Protein AF-A0A3D4QEC6-F1 (afdb_monomer)

Foldseek 3Di:
DDDDPPDDPDPDPVDDDPDPPPDDVVNDDPPPPDLVVPVQAAFDDDDPVQWTWHAGPVGIDIDGPVVVVVVVVVVVQVVQVVVPHDDDDDDPPD

Structure (mmCIF, N/CA/C/O backbone):
data_AF-A0A3D4QEC6-F1
#
_entry.id   AF-A0A3D4QEC6-F1
#
loop_
_atom_site.group_PDB
_atom_site.id
_atom_site.type_symbol
_atom_site.label_atom_id
_atom_site.label_alt_id
_atom_site.label_comp_id
_atom_site.label_asym_id
_atom_site.label_entity_id
_atom_site.label_seq_id
_atom_site.pdbx_PDB_ins_code
_atom_site.Cartn_x
_atom_site.Cartn_y
_atom_site.Cartn_z
_atom_site.occupancy
_atom_site.B_iso_or_equiv
_atom_site.auth_seq_id
_atom_site.auth_comp_id
_atom_site.auth_asym_id
_atom_site.auth_atom_id
_atom_site.pdbx_PDB_model_num
ATOM 1 N N . SER A 1 1 ? 42.768 -6.685 -28.393 1.00 48.25 1 SER A N 1
ATOM 2 C CA . SER A 1 1 ? 42.163 -6.662 -27.049 1.00 48.25 1 SER A CA 1
ATOM 3 C C . SER A 1 1 ? 41.322 -5.400 -26.958 1.00 48.25 1 SER A C 1
ATOM 5 O O . SER A 1 1 ? 41.904 -4.336 -26.856 1.00 48.25 1 SER A O 1
ATOM 7 N N . GLY A 1 2 ? 40.010 -5.359 -27.162 1.00 54.75 2 GLY A N 1
ATOM 8 C CA . GLY A 1 2 ? 38.980 -6.388 -27.283 1.00 54.75 2 GLY A CA 1
ATOM 9 C C . GLY A 1 2 ? 37.751 -5.836 -26.565 1.00 54.75 2 GLY A C 1
ATOM 10 O O . GLY A 1 2 ? 37.690 -6.001 -25.359 1.00 54.75 2 GLY A O 1
ATOM 11 N N . LEU A 1 3 ? 36.862 -5.101 -27.252 1.00 55.53 3 LEU A N 1
ATOM 12 C CA . LEU A 1 3 ? 35.584 -4.627 -26.685 1.00 55.53 3 LEU A CA 1
ATOM 13 C C . LEU A 1 3 ? 34.627 -4.083 -27.776 1.00 55.53 3 LEU A C 1
ATOM 15 O O . LEU A 1 3 ? 34.093 -2.985 -27.658 1.00 55.53 3 LEU A O 1
ATOM 19 N N . SER A 1 4 ? 34.446 -4.814 -28.882 1.00 57.28 4 SER A N 1
ATOM 20 C CA . SER A 1 4 ? 33.669 -4.326 -30.044 1.00 57.28 4 SER A CA 1
ATOM 21 C C . SER A 1 4 ? 32.486 -5.211 -30.450 1.00 57.28 4 SER A C 1
ATOM 23 O O . SER A 1 4 ? 31.836 -4.903 -31.439 1.00 57.28 4 SER A O 1
ATOM 25 N N . ASP A 1 5 ? 32.172 -6.272 -29.700 1.00 57.34 5 ASP A N 1
ATOM 26 C CA . ASP A 1 5 ? 31.327 -7.367 -30.212 1.00 57.34 5 ASP A CA 1
ATOM 27 C C . ASP A 1 5 ? 29.919 -7.491 -29.601 1.00 57.34 5 ASP A C 1
ATOM 29 O O . ASP A 1 5 ? 29.263 -8.514 -29.786 1.00 57.34 5 ASP A O 1
ATOM 33 N N . HIS A 1 6 ? 29.403 -6.501 -28.861 1.00 56.12 6 HIS A N 1
ATOM 34 C CA . HIS A 1 6 ? 28.152 -6.691 -28.092 1.00 56.12 6 HIS A CA 1
ATOM 35 C C . HIS A 1 6 ? 27.001 -5.723 -28.384 1.00 56.12 6 HIS A C 1
ATOM 37 O O . HIS A 1 6 ? 26.041 -5.689 -27.618 1.00 56.12 6 HIS A O 1
ATOM 43 N N . TYR A 1 7 ? 27.021 -4.990 -29.499 1.00 53.88 7 TYR A N 1
ATOM 44 C CA . TYR A 1 7 ? 25.845 -4.217 -29.912 1.00 53.88 7 TYR A CA 1
ATOM 45 C C . TYR A 1 7 ? 25.421 -4.552 -31.341 1.00 53.88 7 TYR A C 1
ATOM 47 O O . T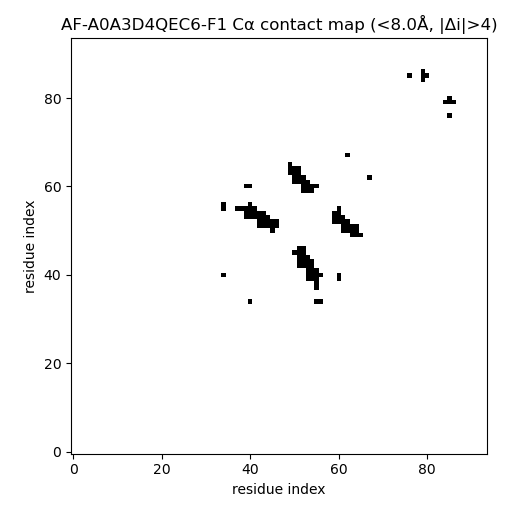YR A 1 7 ? 25.778 -3.870 -32.297 1.00 53.88 7 TYR A O 1
ATOM 55 N N . ALA A 1 8 ? 24.640 -5.624 -31.472 1.00 60.88 8 ALA A N 1
ATOM 56 C CA . ALA A 1 8 ? 23.774 -5.816 -32.624 1.00 60.88 8 ALA A CA 1
ATOM 57 C C . ALA A 1 8 ? 22.399 -5.220 -32.265 1.00 60.88 8 ALA A C 1
ATOM 59 O O . ALA A 1 8 ? 21.770 -5.720 -31.327 1.00 60.88 8 ALA A O 1
ATOM 60 N N . PRO A 1 9 ? 21.922 -4.156 -32.937 1.00 57.88 9 PRO A N 1
ATOM 61 C CA . PRO A 1 9 ? 20.552 -3.698 -32.746 1.00 57.88 9 PRO A CA 1
ATOM 62 C C . PRO A 1 9 ? 19.601 -4.830 -33.153 1.00 57.88 9 PRO A C 1
ATOM 64 O O . PRO A 1 9 ? 19.726 -5.392 -34.242 1.00 57.88 9 PRO A O 1
ATOM 67 N N . LEU A 1 10 ? 18.683 -5.200 -32.257 1.00 62.31 10 LEU A N 1
ATOM 68 C CA . LEU A 1 10 ? 17.657 -6.195 -32.556 1.00 62.31 10 LEU A CA 1
ATOM 69 C C . LEU A 1 10 ? 16.797 -5.672 -33.719 1.00 62.31 10 LEU A C 1
ATOM 71 O O . LEU A 1 10 ? 16.318 -4.536 -33.642 1.00 62.31 10 LEU A O 1
ATOM 75 N N . PRO A 1 11 ? 16.601 -6.452 -34.796 1.00 63.56 11 PRO A N 1
ATOM 76 C CA . PRO A 1 11 ? 15.668 -6.066 -35.841 1.00 63.56 11 PRO A CA 1
ATOM 77 C C . PRO A 1 11 ? 14.246 -6.019 -35.262 1.00 63.56 11 PRO A C 1
ATOM 79 O O . PRO A 1 11 ? 13.913 -6.817 -34.387 1.00 63.56 11 PRO A O 1
ATOM 82 N N . ASP A 1 12 ? 13.415 -5.117 -35.797 1.00 60.97 12 ASP A N 1
ATOM 83 C CA . ASP A 1 12 ? 11.961 -5.027 -35.553 1.00 60.97 12 ASP A CA 1
ATOM 84 C C . ASP A 1 12 ? 11.480 -4.156 -34.362 1.00 60.97 12 ASP A C 1
ATOM 86 O O . ASP A 1 12 ? 10.365 -4.332 -33.877 1.00 60.97 12 ASP A O 1
ATOM 90 N N . LEU A 1 13 ? 12.255 -3.153 -33.916 1.00 58.91 13 LEU A N 1
ATOM 91 C CA . LEU A 1 13 ? 11.789 -2.171 -32.907 1.00 58.91 13 LEU A CA 1
ATOM 92 C C . LEU A 1 13 ? 10.695 -1.204 -33.409 1.00 58.91 13 LEU A C 1
ATOM 94 O O . LEU A 1 13 ? 10.010 -0.594 -32.593 1.00 58.91 13 LEU A O 1
ATOM 98 N N . ASP A 1 14 ? 10.501 -1.092 -34.727 1.00 62.28 14 ASP A N 1
ATOM 99 C CA . ASP A 1 14 ? 9.427 -0.284 -35.332 1.00 62.28 14 ASP A CA 1
ATOM 100 C C . ASP A 1 14 ? 8.077 -1.020 -35.368 1.00 62.28 14 ASP A C 1
ATOM 102 O O . ASP A 1 14 ? 7.050 -0.461 -35.770 1.00 62.28 14 ASP A O 1
ATOM 106 N N . ARG A 1 15 ? 8.044 -2.287 -34.943 1.00 55.66 15 ARG A N 1
ATOM 107 C CA . ARG A 1 15 ? 6.809 -3.051 -34.854 1.00 55.66 15 ARG A CA 1
ATOM 108 C C . ARG A 1 15 ? 6.027 -2.617 -33.623 1.00 55.66 15 ARG A C 1
ATOM 110 O O . ARG A 1 15 ? 6.400 -2.921 -32.492 1.00 55.66 15 ARG A O 1
ATOM 117 N N . ALA A 1 16 ? 4.899 -1.947 -33.854 1.00 52.06 16 ALA A N 1
ATOM 118 C CA . ALA A 1 16 ? 3.938 -1.647 -32.800 1.00 52.06 16 ALA A CA 1
ATOM 119 C C . ALA A 1 16 ? 3.616 -2.935 -32.010 1.00 52.06 16 ALA A C 1
ATOM 121 O O . ALA A 1 16 ? 3.325 -3.967 -32.635 1.00 52.06 16 ALA A O 1
ATOM 122 N N . PRO A 1 17 ? 3.677 -2.912 -30.663 1.00 52.75 17 PRO A N 1
ATOM 123 C CA . PRO A 1 17 ? 3.460 -4.099 -29.851 1.00 52.75 17 PRO A CA 1
ATOM 124 C C . PRO A 1 17 ? 2.064 -4.648 -30.137 1.00 52.75 17 PRO A C 1
ATOM 126 O O . PRO A 1 17 ? 1.049 -4.056 -29.782 1.00 52.75 17 PRO A O 1
ATOM 129 N N . SER A 1 18 ? 2.014 -5.788 -30.821 1.00 59.28 18 SER A N 1
ATOM 130 C CA . SER A 1 18 ? 0.771 -6.508 -31.059 1.00 59.28 18 SER A CA 1
ATOM 131 C C . SER A 1 18 ? 0.504 -7.330 -29.802 1.00 59.28 18 SER A C 1
ATOM 133 O O . SER A 1 18 ? 0.987 -8.455 -29.680 1.00 59.28 18 SER A O 1
ATOM 135 N N . ALA A 1 19 ? -0.183 -6.742 -28.821 1.00 55.31 19 ALA A N 1
ATOM 136 C CA . ALA A 1 19 ? -0.676 -7.506 -27.682 1.00 55.31 19 ALA A CA 1
ATOM 137 C C . ALA A 1 19 ? -1.539 -8.663 -28.219 1.00 55.31 19 ALA A C 1
ATOM 139 O O . ALA A 1 19 ? -2.362 -8.428 -29.112 1.00 55.31 19 ALA A O 1
ATOM 140 N N . PRO A 1 20 ?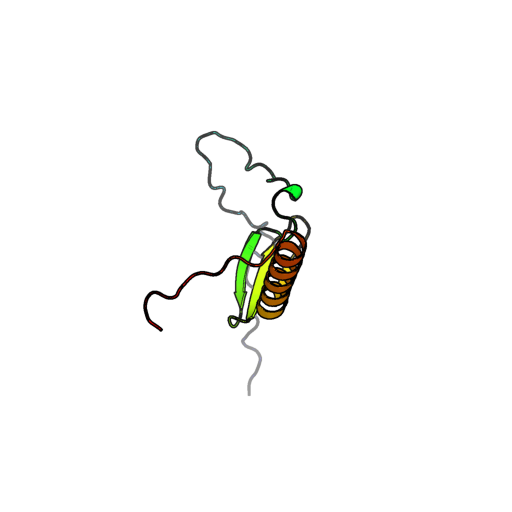 -1.365 -9.906 -27.737 1.00 49.94 20 PRO A N 1
ATOM 141 C CA . PRO A 1 20 ? -2.282 -10.976 -28.087 1.00 49.94 20 PRO A CA 1
ATOM 142 C C . PRO A 1 20 ? -3.672 -10.549 -27.618 1.00 49.94 20 PRO A C 1
ATOM 144 O O . PRO A 1 20 ? -3.919 -10.432 -26.420 1.00 49.94 20 PRO A O 1
ATOM 147 N N . MET A 1 21 ? -4.566 -10.268 -28.568 1.00 52.72 21 MET A N 1
ATOM 148 C CA . MET A 1 21 ? -5.976 -10.087 -28.262 1.00 52.72 21 MET A CA 1
ATOM 149 C C . MET A 1 21 ? -6.493 -11.438 -27.776 1.00 52.72 21 MET A C 1
ATOM 151 O O . MET A 1 21 ? -6.785 -12.326 -28.576 1.00 52.72 21 MET A O 1
ATOM 155 N N . THR A 1 22 ? -6.569 -11.624 -26.462 1.00 52.19 22 THR A N 1
ATOM 156 C CA . THR A 1 22 ? -7.497 -12.590 -25.882 1.00 52.19 22 THR A CA 1
ATOM 157 C C . THR A 1 22 ? -8.887 -12.135 -26.296 1.00 52.19 22 THR A C 1
ATOM 159 O O . THR A 1 22 ? -9.428 -11.189 -25.735 1.00 52.19 22 THR A O 1
ATOM 162 N N . MET A 1 23 ? -9.419 -12.748 -27.354 1.00 44.91 23 MET A N 1
ATOM 163 C CA . MET A 1 23 ? -10.829 -12.631 -27.696 1.00 44.91 23 MET A CA 1
ATOM 164 C C . MET A 1 23 ? -11.623 -13.242 -26.546 1.00 44.91 23 MET A C 1
ATOM 166 O O . MET A 1 23 ? -11.654 -14.464 -26.396 1.00 44.91 23 MET A O 1
ATOM 170 N N . ASP A 1 24 ? -12.265 -12.397 -25.747 1.00 53.28 24 ASP A N 1
ATOM 171 C CA . ASP A 1 24 ? -13.427 -12.834 -24.992 1.00 53.28 24 ASP A CA 1
ATOM 172 C C . ASP A 1 24 ? -14.492 -13.301 -26.005 1.00 53.28 24 ASP A C 1
ATOM 174 O O . ASP A 1 24 ? -14.718 -12.627 -27.017 1.00 53.28 24 ASP A O 1
ATOM 178 N N . PRO A 1 25 ? -15.147 -14.455 -25.784 1.00 53.75 25 PRO A N 1
ATOM 179 C CA . PRO A 1 25 ? -16.063 -15.061 -26.754 1.00 53.75 25 PRO A CA 1
ATOM 180 C C . PRO A 1 25 ? -17.317 -14.221 -27.053 1.00 53.75 25 PRO A C 1
ATOM 182 O O . PRO A 1 25 ? -18.093 -14.599 -27.925 1.00 53.75 25 PRO A O 1
ATOM 185 N N . ASP A 1 26 ? -17.506 -13.093 -26.363 1.00 56.66 26 ASP A N 1
ATOM 186 C CA . ASP A 1 26 ? -18.667 -12.208 -26.495 1.00 56.66 26 ASP A CA 1
ATOM 187 C C . ASP A 1 26 ? -18.376 -10.911 -27.281 1.00 56.66 26 ASP A C 1
ATOM 189 O O . ASP A 1 26 ? -19.210 -10.013 -27.347 1.00 56.66 26 ASP A O 1
ATOM 193 N N . GLY A 1 27 ? -17.192 -10.775 -27.896 1.00 47.34 27 GLY A N 1
ATOM 194 C CA . GLY A 1 27 ? -16.905 -9.678 -28.837 1.00 47.34 27 GLY A CA 1
ATOM 195 C C . GLY A 1 27 ? -16.900 -8.267 -28.229 1.00 47.34 27 GLY A C 1
ATOM 196 O O . GLY A 1 27 ? -16.877 -7.280 -28.967 1.00 47.34 27 GLY A O 1
ATOM 197 N N . GLY A 1 28 ? -16.901 -8.152 -26.902 1.00 46.34 28 GLY A N 1
ATOM 198 C CA . GLY A 1 28 ? -16.716 -6.886 -26.209 1.00 46.34 28 GLY A CA 1
ATOM 199 C C . GLY A 1 28 ? -15.273 -6.411 -26.341 1.00 46.34 28 GLY A C 1
ATOM 200 O O . GLY A 1 28 ? -14.338 -7.152 -26.044 1.00 46.34 28 GLY A O 1
ATOM 201 N N . VAL A 1 29 ? -15.080 -5.158 -26.757 1.00 47.28 29 VAL A N 1
ATOM 202 C CA . VAL A 1 29 ? -13.830 -4.447 -26.466 1.00 47.28 29 VAL A CA 1
ATOM 203 C C . VAL A 1 29 ? -13.601 -4.564 -24.962 1.00 47.28 29 VAL A C 1
ATOM 205 O O . VAL A 1 29 ? -14.528 -4.288 -24.200 1.00 47.28 29 VAL A O 1
ATOM 208 N N . ALA A 1 30 ? -12.427 -5.043 -24.536 1.00 50.09 30 ALA A N 1
ATOM 209 C CA . A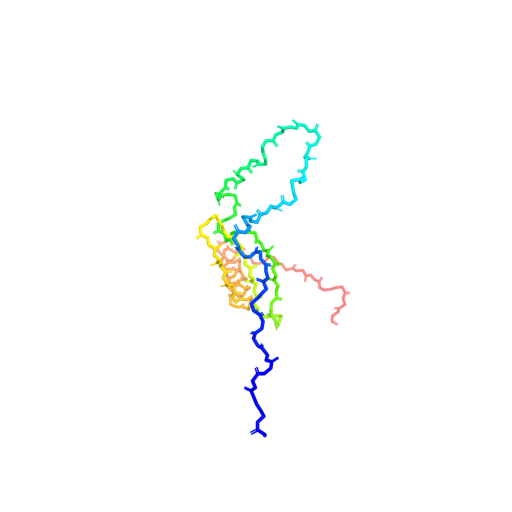LA A 1 30 ? -12.079 -5.114 -23.122 1.00 50.09 30 ALA A CA 1
ATOM 210 C C . ALA A 1 30 ? -12.299 -3.718 -22.543 1.00 50.09 30 ALA A C 1
ATOM 212 O O . ALA A 1 30 ? -11.566 -2.785 -22.874 1.00 50.09 30 ALA A O 1
ATOM 213 N N . ALA A 1 31 ? -13.394 -3.565 -21.798 1.00 45.44 31 ALA A N 1
ATOM 214 C C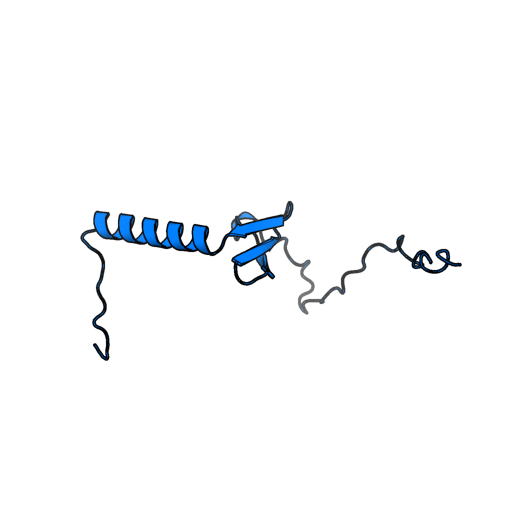A . ALA A 1 31 ? -13.809 -2.282 -21.284 1.00 45.44 31 ALA A CA 1
ATOM 215 C C . ALA A 1 31 ? -12.625 -1.706 -20.515 1.00 45.44 31 ALA A C 1
ATOM 217 O O . ALA A 1 31 ? -12.000 -2.415 -19.723 1.00 45.44 31 ALA A O 1
ATOM 218 N N . GLU A 1 32 ? -12.310 -0.440 -20.768 1.00 52.19 32 GLU A N 1
ATOM 219 C CA . GLU A 1 32 ? -11.472 0.353 -19.883 1.00 52.19 32 GLU A CA 1
ATOM 220 C C . GLU A 1 32 ? -12.147 0.313 -18.506 1.00 52.19 32 GLU A C 1
ATOM 222 O O . GLU A 1 32 ? -13.069 1.078 -18.225 1.00 52.19 32 GLU A O 1
ATOM 227 N N . GLN A 1 33 ? -11.780 -0.677 -17.685 1.00 52.94 33 GLN A N 1
ATOM 228 C CA . GLN A 1 33 ? -12.285 -0.834 -16.330 1.00 52.94 33 GLN A CA 1
ATOM 229 C C . GLN A 1 33 ? -11.921 0.454 -15.611 1.00 52.94 33 GLN A C 1
ATOM 231 O O . GLN A 1 33 ? -10.744 0.775 -15.435 1.00 52.94 33 GLN A O 1
ATOM 236 N N . SER A 1 34 ? -12.950 1.248 -15.324 1.00 52.31 34 SER A N 1
ATOM 237 C CA . SER A 1 34 ? -12.812 2.633 -14.906 1.00 52.31 34 SER A CA 1
ATOM 238 C C . SER A 1 34 ? -11.817 2.734 -13.755 1.00 52.31 34 SER A C 1
ATOM 240 O O . SER A 1 34 ? -11.991 2.080 -12.730 1.00 52.31 34 SER A O 1
ATOM 242 N N . THR A 1 35 ? -10.798 3.582 -13.893 1.00 53.38 35 THR A N 1
ATOM 243 C CA . THR A 1 35 ? -9.759 3.849 -12.878 1.00 53.38 35 THR A CA 1
ATOM 244 C C . THR A 1 35 ? -10.326 4.141 -11.483 1.00 53.38 35 THR A C 1
ATOM 246 O O . THR A 1 35 ? -9.650 3.925 -10.480 1.00 53.38 35 THR A O 1
ATOM 249 N N . ALA A 1 36 ? -11.587 4.581 -11.410 1.00 59.28 36 ALA A N 1
ATOM 250 C CA . ALA A 1 36 ? -12.344 4.757 -10.176 1.00 59.28 36 ALA A CA 1
ATOM 251 C C . ALA A 1 36 ? -12.425 3.490 -9.301 1.00 59.28 36 ALA A C 1
ATOM 253 O O . ALA A 1 36 ? -12.527 3.607 -8.083 1.00 59.28 36 ALA A O 1
ATOM 254 N N . GLU A 1 37 ? -12.362 2.295 -9.892 1.00 72.75 37 GLU A N 1
ATOM 255 C CA . GLU A 1 37 ? -12.502 1.028 -9.167 1.00 72.75 37 GLU A CA 1
ATOM 256 C C . GLU A 1 37 ? -11.206 0.617 -8.446 1.00 72.75 37 GLU A C 1
ATOM 258 O O . GLU A 1 37 ? -11.248 -0.041 -7.406 1.00 72.75 37 GLU A O 1
ATOM 263 N N . TYR A 1 38 ? -10.049 1.094 -8.923 1.00 86.44 38 TYR A N 1
ATOM 264 C CA . TYR A 1 38 ? -8.737 0.797 -8.346 1.00 86.44 38 TYR A CA 1
ATOM 265 C C . TYR A 1 38 ? -7.849 2.053 -8.332 1.00 86.44 38 TYR A C 1
ATOM 267 O O . TYR A 1 38 ? -7.023 2.235 -9.227 1.00 86.44 38 TYR A O 1
ATOM 275 N N . PRO A 1 39 ? -7.950 2.921 -7.306 1.00 88.88 39 PRO A N 1
ATOM 276 C CA . PRO A 1 39 ? -7.213 4.189 -7.264 1.00 88.88 39 PRO A CA 1
ATOM 277 C C . PRO A 1 39 ? -5.685 4.027 -7.196 1.00 88.88 39 PRO A C 1
ATOM 279 O O . PRO A 1 39 ? -4.954 4.936 -7.575 1.00 88.88 39 PRO A O 1
ATOM 282 N N . LEU A 1 40 ? -5.188 2.874 -6.732 1.00 93.25 40 LEU A N 1
ATOM 283 C CA . LEU A 1 40 ? -3.760 2.520 -6.775 1.00 93.25 40 LEU A CA 1
ATOM 284 C C . LEU A 1 40 ? -3.405 1.632 -7.976 1.00 93.25 40 LEU A C 1
ATOM 286 O O . LEU A 1 40 ? -2.269 1.178 -8.091 1.00 93.25 40 LEU A O 1
ATOM 290 N N . GLY A 1 41 ? -4.361 1.393 -8.870 1.00 94.12 41 GLY A N 1
ATOM 291 C CA . GLY A 1 41 ? -4.203 0.528 -10.025 1.00 94.12 41 GLY A CA 1
ATOM 292 C C . GLY A 1 41 ? -4.226 -0.959 -9.682 1.00 94.12 41 GLY A C 1
ATOM 293 O O . GLY A 1 41 ? -4.576 -1.377 -8.576 1.00 94.12 41 GLY A O 1
ATOM 294 N N . VAL A 1 42 ? -3.839 -1.768 -10.664 1.00 94.56 42 VAL A N 1
ATOM 295 C CA . VAL A 1 42 ? -3.789 -3.229 -10.559 1.00 94.56 42 VAL A CA 1
ATOM 296 C C . VAL A 1 42 ? -2.360 -3.662 -10.257 1.00 94.56 42 VAL A C 1
ATOM 298 O O . VAL A 1 42 ? -1.429 -3.301 -10.980 1.00 94.56 42 VAL A O 1
ATOM 301 N N . ALA A 1 43 ? -2.176 -4.458 -9.202 1.00 95.75 43 ALA A N 1
ATOM 302 C CA . ALA A 1 43 ? -0.870 -5.006 -8.850 1.00 95.75 43 ALA A CA 1
ATOM 303 C C . ALA A 1 43 ? -0.329 -5.900 -9.980 1.00 95.75 43 ALA A C 1
ATOM 305 O O . ALA A 1 43 ? -1.032 -6.767 -10.501 1.00 95.75 43 ALA A O 1
ATOM 306 N N . ARG A 1 44 ? 0.934 -5.689 -10.354 1.00 96.88 44 ARG A N 1
ATOM 307 C CA . ARG A 1 44 ? 1.625 -6.442 -11.413 1.00 96.88 44 ARG A CA 1
ATOM 308 C C . ARG A 1 44 ? 2.782 -7.278 -10.882 1.00 96.88 44 ARG A C 1
ATOM 310 O O . ARG A 1 44 ? 3.044 -8.344 -11.427 1.00 96.88 44 ARG A O 1
ATOM 317 N N . ALA A 1 45 ? 3.468 -6.808 -9.840 1.00 97.12 45 ALA A N 1
ATOM 318 C CA . ALA A 1 45 ? 4.616 -7.503 -9.267 1.00 97.12 45 ALA A CA 1
ATOM 319 C C . ALA A 1 45 ? 4.879 -7.107 -7.806 1.00 97.12 45 ALA A C 1
ATOM 321 O O . ALA A 1 45 ? 4.411 -6.070 -7.329 1.00 97.12 45 ALA A O 1
ATOM 322 N N . GLN A 1 46 ? 5.697 -7.918 -7.133 1.00 97.62 46 GLN A N 1
ATOM 323 C CA . GLN A 1 46 ? 6.318 -7.601 -5.849 1.00 97.62 46 GLN A CA 1
ATOM 324 C C . GLN A 1 46 ? 7.837 -7.710 -5.981 1.00 97.62 46 GLN A C 1
ATOM 326 O O . GLN A 1 46 ? 8.350 -8.641 -6.603 1.00 97.62 46 GLN A O 1
ATOM 331 N N . VAL A 1 47 ? 8.556 -6.761 -5.387 1.00 97.94 47 VAL A N 1
ATOM 332 C CA . VAL A 1 47 ? 10.016 -6.670 -5.471 1.00 97.94 47 VAL A CA 1
ATOM 333 C C . VAL A 1 47 ? 10.622 -6.726 -4.075 1.00 97.94 47 VAL A C 1
ATOM 335 O O . VAL A 1 47 ? 10.205 -5.996 -3.174 1.00 97.94 47 VAL A O 1
ATOM 338 N N . HIS A 1 48 ? 11.60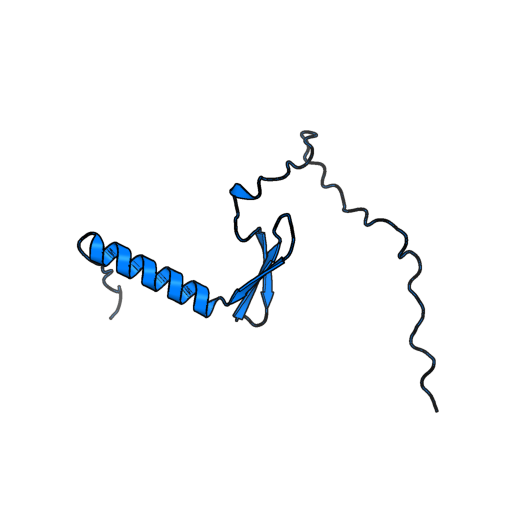3 -7.619 -3.905 1.00 97.38 48 HIS A N 1
ATOM 339 C CA . HIS A 1 48 ? 12.348 -7.838 -2.657 1.00 97.38 48 HIS A CA 1
ATOM 340 C C . HIS A 1 48 ? 11.479 -8.060 -1.409 1.00 97.38 48 HIS A C 1
ATOM 342 O O . HIS A 1 48 ? 11.929 -7.823 -0.298 1.00 97.38 48 HIS A O 1
ATOM 348 N N . ALA A 1 49 ? 10.236 -8.513 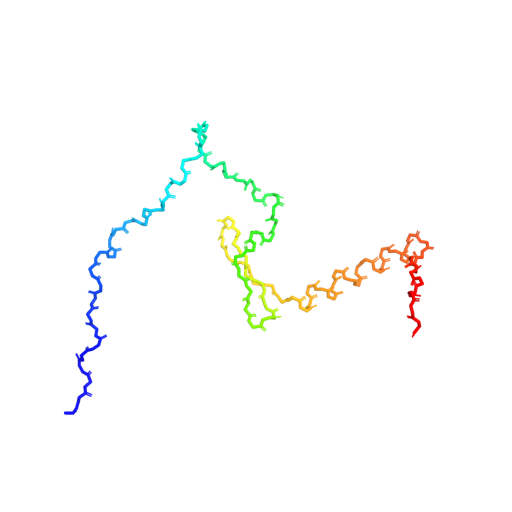-1.586 1.00 94.75 49 ALA A N 1
ATOM 349 C CA . ALA A 1 49 ? 9.241 -8.613 -0.521 1.00 94.75 49 ALA A CA 1
ATOM 350 C C . ALA A 1 49 ? 8.949 -7.292 0.236 1.00 94.75 49 ALA A C 1
ATOM 352 O O . ALA A 1 49 ? 8.306 -7.323 1.279 1.00 94.75 49 ALA A O 1
ATOM 353 N N . THR A 1 50 ? 9.359 -6.139 -0.303 1.00 96.62 50 THR A N 1
ATOM 354 C CA . THR A 1 50 ? 9.214 -4.823 0.351 1.00 96.62 50 THR A CA 1
ATOM 355 C C . THR A 1 50 ? 8.287 -3.898 -0.427 1.00 96.62 50 THR A C 1
ATOM 357 O O . THR A 1 50 ? 7.560 -3.107 0.172 1.00 96.62 50 THR A O 1
ATOM 360 N N . TYR A 1 51 ? 8.280 -4.011 -1.759 1.00 98.12 51 TYR A N 1
ATOM 361 C CA . TYR A 1 51 ? 7.538 -3.102 -2.630 1.00 98.12 51 TYR A CA 1
ATOM 362 C C . TYR A 1 51 ? 6.508 -3.829 -3.482 1.00 98.12 51 TYR A C 1
ATOM 364 O O . TYR A 1 51 ? 6.810 -4.867 -4.073 1.00 98.12 51 TYR A O 1
ATOM 372 N N . VAL A 1 52 ? 5.319 -3.240 -3.603 1.00 97.69 52 VAL A N 1
ATOM 373 C CA . VAL A 1 52 ? 4.300 -3.637 -4.584 1.00 97.69 52 VAL A CA 1
ATOM 374 C C . VAL A 1 52 ? 4.338 -2.655 -5.748 1.00 97.69 52 VAL A C 1
ATOM 376 O O . VAL A 1 52 ? 4.321 -1.442 -5.540 1.00 97.69 52 VAL A O 1
ATOM 379 N N . ILE A 1 53 ? 4.379 -3.187 -6.968 1.00 97.75 53 ILE A N 1
ATOM 380 C CA . ILE A 1 53 ? 4.313 -2.413 -8.208 1.00 97.75 53 ILE A CA 1
ATOM 381 C C . ILE A 1 53 ? 2.918 -2.586 -8.803 1.00 97.75 53 ILE A C 1
ATOM 383 O O . ILE A 1 53 ? 2.485 -3.717 -9.050 1.00 97.75 53 ILE A O 1
ATOM 387 N N . ALA A 1 54 ? 2.235 -1.476 -9.063 1.00 97.25 54 ALA A N 1
ATOM 388 C CA . ALA A 1 54 ? 0.899 -1.451 -9.644 1.00 97.25 54 ALA A CA 1
ATOM 389 C C . ALA A 1 54 ? 0.832 -0.531 -10.868 1.00 97.25 54 ALA A C 1
ATOM 391 O O . ALA A 1 54 ? 1.497 0.503 -10.925 1.00 97.25 54 ALA A O 1
ATOM 392 N N . GLN A 1 55 ? 0.030 -0.928 -11.854 1.00 95.62 55 GLN A N 1
ATOM 393 C CA . GLN A 1 55 ? -0.242 -0.145 -13.058 1.00 95.62 55 GLN A CA 1
ATOM 394 C C . GLN A 1 55 ? -1.583 0.574 -12.907 1.00 95.62 55 GLN A C 1
ATOM 396 O O . GLN A 1 55 ? -2.601 -0.072 -12.649 1.00 95.62 55 GLN A O 1
ATOM 401 N N . THR A 1 56 ? -1.583 1.888 -13.095 1.00 93.88 56 THR A N 1
ATOM 402 C CA . THR A 1 56 ? -2.787 2.725 -13.188 1.00 93.88 56 THR A CA 1
ATOM 403 C C . THR A 1 56 ? -3.087 3.039 -14.658 1.00 93.88 56 THR A C 1
ATOM 405 O O . THR A 1 56 ? -2.332 2.632 -15.541 1.00 93.88 56 THR A O 1
ATOM 408 N N . ALA A 1 57 ? -4.180 3.755 -14.941 1.00 90.19 57 ALA A N 1
ATOM 409 C CA . ALA A 1 57 ? -4.468 4.202 -16.308 1.00 90.19 57 ALA A CA 1
ATOM 410 C C . ALA A 1 57 ? -3.370 5.122 -16.866 1.00 90.19 57 ALA A C 1
ATOM 412 O O . ALA A 1 57 ? -2.999 5.003 -18.030 1.00 90.19 57 ALA A O 1
ATOM 413 N N . ASP A 1 58 ? -2.803 5.972 -16.008 1.00 90.94 58 ASP A N 1
ATOM 414 C CA . ASP A 1 58 ? -1.881 7.029 -16.427 1.00 90.94 58 ASP A CA 1
ATOM 415 C C . ASP A 1 58 ? -0.410 6.727 -16.095 1.00 90.94 58 ASP A C 1
ATOM 417 O O . ASP A 1 58 ? 0.470 7.543 -16.376 1.00 90.94 58 ASP A O 1
ATOM 421 N N . GLY A 1 59 ? -0.101 5.580 -15.475 1.00 92.69 59 GLY A N 1
ATOM 422 C CA . GLY A 1 59 ? 1.282 5.260 -15.131 1.00 92.69 59 GLY A CA 1
ATOM 423 C C . GLY A 1 59 ? 1.493 4.108 -14.152 1.00 92.69 59 GLY A C 1
ATOM 424 O O . GLY A 1 59 ? 0.800 3.090 -14.168 1.00 92.69 59 GLY A O 1
ATOM 425 N N . LEU A 1 60 ? 2.532 4.261 -13.327 1.00 95.88 60 LEU A N 1
ATOM 426 C CA . LEU A 1 60 ? 3.003 3.261 -12.373 1.00 95.88 60 LEU A CA 1
ATOM 427 C C . LEU A 1 60 ? 2.973 3.822 -10.951 1.00 95.88 60 LEU A C 1
ATOM 429 O O . LEU A 1 60 ? 3.432 4.937 -10.704 1.00 95.88 60 LEU A O 1
ATOM 433 N N . VAL A 1 61 ? 2.501 3.014 -10.008 1.00 96.88 61 VAL A N 1
ATOM 434 C CA . VAL A 1 61 ? 2.545 3.291 -8.572 1.00 96.88 61 VAL A CA 1
ATOM 435 C C . VAL A 1 61 ? 3.438 2.250 -7.901 1.00 96.88 61 VAL A C 1
ATOM 437 O O . VAL A 1 61 ? 3.321 1.052 -8.164 1.00 96.88 61 VAL A O 1
ATOM 440 N N . ILE A 1 62 ? 4.332 2.709 -7.022 1.00 97.31 62 ILE A N 1
ATOM 441 C CA . ILE A 1 62 ? 5.186 1.854 -6.192 1.00 97.31 62 ILE A CA 1
ATOM 442 C C . ILE A 1 62 ? 4.825 2.110 -4.734 1.00 97.31 62 ILE A C 1
ATOM 444 O O . ILE A 1 62 ? 4.854 3.250 -4.272 1.00 97.31 62 ILE A O 1
ATOM 448 N N . VAL A 1 63 ? 4.481 1.047 -4.014 1.00 97.38 63 VAL A N 1
ATOM 449 C CA . VAL A 1 63 ? 4.034 1.117 -2.620 1.00 97.38 63 VAL A CA 1
ATOM 450 C C . VAL A 1 63 ? 5.033 0.398 -1.725 1.00 97.38 63 VAL A C 1
ATOM 452 O O . VAL A 1 63 ? 5.347 -0.763 -1.978 1.00 97.38 63 VAL A O 1
ATOM 455 N N . ASP A 1 64 ? 5.486 1.060 -0.659 1.00 98.00 64 ASP A N 1
ATOM 456 C CA . ASP A 1 64 ? 6.144 0.393 0.470 1.00 98.00 64 ASP A CA 1
ATOM 457 C C . ASP A 1 64 ? 5.097 -0.397 1.265 1.00 98.00 64 ASP A C 1
ATOM 459 O O . ASP A 1 64 ? 4.163 0.172 1.842 1.00 98.00 64 ASP A O 1
ATOM 463 N N . GLN A 1 65 ? 5.242 -1.721 1.278 1.00 97.00 65 GLN A N 1
ATOM 464 C CA . GLN A 1 65 ? 4.291 -2.614 1.924 1.00 97.00 65 GLN A CA 1
ATOM 465 C C . GLN A 1 65 ? 4.260 -2.436 3.445 1.00 97.00 65 GLN A C 1
ATOM 467 O O . GLN A 1 65 ? 3.175 -2.509 4.023 1.00 97.00 65 GLN A O 1
ATOM 472 N N . HIS A 1 66 ? 5.404 -2.197 4.092 1.00 97.56 66 HIS A N 1
ATOM 473 C CA . HIS A 1 66 ? 5.462 -2.033 5.547 1.00 97.56 66 HIS A CA 1
ATOM 474 C C . HIS A 1 66 ? 4.735 -0.758 5.958 1.00 97.56 66 HIS A C 1
ATOM 476 O O . HIS A 1 66 ? 3.794 -0.812 6.751 1.00 97.56 66 HIS A O 1
ATOM 482 N N . ALA A 1 67 ? 5.083 0.369 5.335 1.00 97.50 67 ALA A N 1
ATOM 483 C CA . ALA A 1 67 ? 4.455 1.649 5.649 1.00 97.50 67 ALA A CA 1
ATOM 484 C C . ALA A 1 67 ? 2.943 1.640 5.351 1.00 97.50 67 ALA A C 1
ATOM 486 O O . ALA A 1 67 ? 2.140 2.147 6.140 1.00 97.50 67 ALA A O 1
ATOM 487 N N . ALA A 1 68 ? 2.529 1.031 4.233 1.00 96.88 68 ALA A N 1
ATOM 488 C CA . ALA A 1 68 ? 1.113 0.892 3.894 1.00 96.88 68 ALA A CA 1
ATOM 489 C C . ALA A 1 68 ? 0.364 -0.006 4.892 1.00 96.88 68 ALA A C 1
ATOM 491 O O . ALA A 1 68 ? -0.756 0.320 5.298 1.00 96.88 68 ALA A O 1
ATOM 492 N N . HIS A 1 69 ? 0.982 -1.114 5.311 1.00 96.31 69 HIS A N 1
ATOM 493 C CA . HIS A 1 69 ? 0.405 -2.033 6.285 1.00 96.31 69 HIS A CA 1
ATOM 494 C C . HIS A 1 69 ? 0.212 -1.362 7.645 1.00 96.31 69 HIS A C 1
ATOM 496 O O . HIS A 1 69 ? -0.887 -1.393 8.201 1.00 96.31 69 HIS A O 1
ATOM 502 N N . GLU A 1 70 ? 1.254 -0.718 8.164 1.00 97.19 70 GLU A N 1
ATOM 503 C CA . GLU A 1 70 ? 1.208 -0.023 9.450 1.00 97.19 70 GLU A CA 1
ATOM 504 C C . GLU A 1 70 ? 0.145 1.075 9.451 1.00 97.19 70 GLU A C 1
ATOM 506 O O . GLU A 1 70 ? -0.649 1.158 10.390 1.00 97.19 70 GLU A O 1
ATOM 511 N N . ARG A 1 71 ? 0.057 1.862 8.369 1.00 96.81 71 ARG A N 1
ATOM 512 C CA . ARG A 1 71 ? -0.962 2.909 8.237 1.00 96.81 71 ARG A CA 1
ATOM 513 C C . ARG A 1 71 ? -2.375 2.334 8.241 1.00 96.81 71 ARG A C 1
ATOM 515 O O . ARG A 1 71 ? -3.233 2.844 8.959 1.00 96.81 71 ARG A O 1
ATOM 522 N N . LEU A 1 72 ? -2.625 1.265 7.482 1.00 95.69 72 LEU A N 1
ATOM 523 C CA . LEU A 1 72 ? -3.943 0.626 7.450 1.00 95.69 72 LEU A CA 1
ATOM 524 C C . LEU A 1 72 ? -4.321 0.050 8.822 1.00 95.69 72 LEU A C 1
ATOM 526 O O . LEU A 1 72 ? -5.465 0.188 9.258 1.00 95.69 72 LEU A O 1
ATOM 530 N N . THR A 1 73 ? -3.370 -0.582 9.509 1.00 95.50 73 THR A N 1
ATOM 531 C CA . THR A 1 73 ? -3.571 -1.140 10.851 1.00 95.50 73 THR A CA 1
ATOM 532 C C . THR A 1 73 ? -3.845 -0.041 11.878 1.00 95.50 73 THR A C 1
ATOM 534 O O . THR A 1 73 ? -4.803 -0.152 12.644 1.00 95.50 73 THR A O 1
ATOM 537 N N . GLN A 1 74 ? -3.072 1.048 11.864 1.00 95.81 74 GLN A N 1
ATOM 538 C CA . GLN A 1 74 ? -3.260 2.178 12.774 1.00 95.81 74 GLN A CA 1
ATOM 539 C C . GLN A 1 74 ? -4.633 2.834 12.585 1.00 95.81 74 GLN A C 1
ATOM 541 O O . GLN A 1 74 ? -5.334 3.060 13.571 1.00 95.81 74 GLN A O 1
ATOM 546 N N . GLU A 1 75 ? -5.046 3.094 11.342 1.00 96.06 75 GLU A N 1
ATOM 547 C CA . GLU A 1 75 ? -6.357 3.696 11.069 1.00 96.06 75 GLU A CA 1
ATOM 548 C C . GLU A 1 75 ? -7.500 2.775 11.514 1.00 96.06 75 GLU A C 1
ATOM 550 O O . GLU A 1 75 ? -8.417 3.232 12.194 1.00 96.06 75 GLU A O 1
ATOM 555 N N . LYS A 1 76 ? -7.416 1.461 11.257 1.00 92.94 76 LYS A N 1
ATOM 556 C CA . LYS A 1 76 ? -8.412 0.491 11.754 1.00 92.94 76 LYS A CA 1
ATOM 557 C C . LYS A 1 76 ? -8.536 0.518 13.276 1.00 92.94 76 LYS A C 1
ATOM 559 O O . LYS A 1 76 ? -9.651 0.530 13.797 1.00 92.9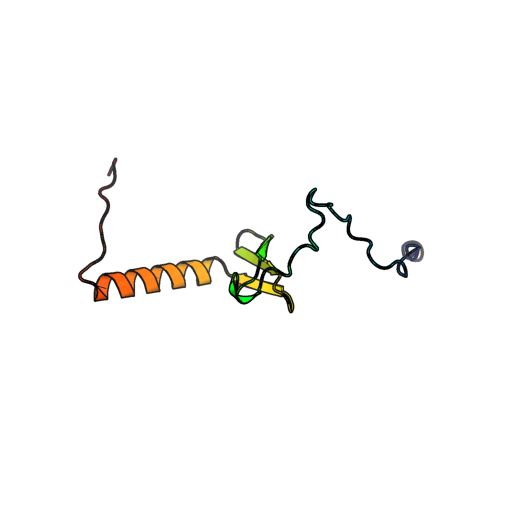4 76 LYS A O 1
ATOM 564 N N . ILE A 1 77 ? -7.408 0.537 13.988 1.00 92.44 77 ILE A N 1
ATOM 565 C CA . ILE A 1 77 ? -7.394 0.613 15.454 1.00 92.44 77 ILE A CA 1
ATOM 566 C C . ILE A 1 77 ? -8.020 1.929 15.912 1.00 92.44 77 ILE A C 1
ATOM 568 O O . ILE A 1 77 ? -8.894 1.917 16.776 1.00 92.44 77 ILE A O 1
ATOM 572 N N . LYS A 1 78 ? -7.635 3.054 15.305 1.00 94.00 78 LYS A N 1
ATOM 573 C CA . LYS A 1 78 ? -8.172 4.379 15.632 1.00 94.00 78 LYS A CA 1
ATOM 574 C C . LYS A 1 78 ? -9.688 4.441 15.438 1.00 94.00 78 LYS A C 1
ATOM 576 O O . LYS A 1 78 ? 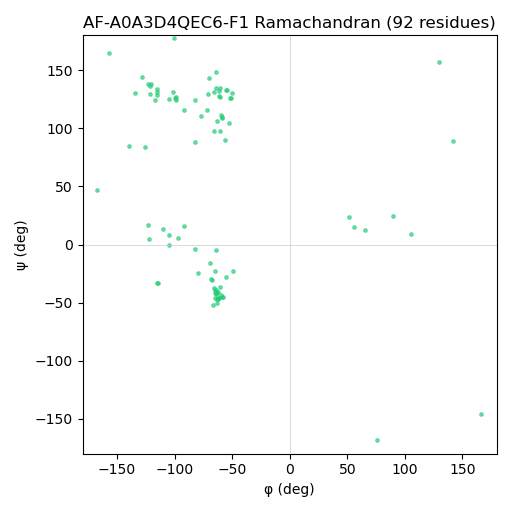-10.392 4.915 16.329 1.00 94.00 78 LYS A O 1
ATOM 581 N N . THR A 1 79 ? -10.199 3.917 14.323 1.00 94.50 79 THR A N 1
ATOM 582 C CA . THR A 1 79 ? -11.642 3.825 14.062 1.00 94.50 79 THR A CA 1
ATOM 583 C C . THR A 1 79 ? -12.342 2.938 15.090 1.00 94.50 79 THR A C 1
ATOM 585 O O . THR A 1 79 ? -13.346 3.359 15.655 1.00 94.50 79 THR A O 1
ATOM 588 N N . ALA A 1 80 ? -11.798 1.755 15.393 1.00 92.06 80 ALA A N 1
ATOM 589 C CA . ALA A 1 80 ? -12.387 0.832 16.365 1.00 92.06 80 ALA A CA 1
ATOM 590 C C . ALA A 1 80 ? -12.415 1.408 17.792 1.00 92.06 80 ALA A C 1
ATOM 592 O O . ALA A 1 80 ? -13.390 1.243 18.526 1.00 92.06 80 ALA A O 1
ATOM 593 N N . MET A 1 81 ? -11.362 2.126 18.191 1.00 90.75 81 MET A N 1
ATOM 594 C CA . MET A 1 81 ? -11.328 2.821 19.479 1.00 90.75 81 MET A CA 1
ATOM 595 C C . MET A 1 81 ? -12.380 3.931 19.551 1.00 90.75 81 MET A C 1
ATOM 597 O O . MET A 1 81 ? -13.036 4.069 20.581 1.00 90.75 81 MET A O 1
ATOM 601 N N . ALA A 1 82 ? -12.589 4.674 18.461 1.00 92.06 82 ALA A N 1
ATOM 602 C CA . ALA A 1 82 ? -13.644 5.683 18.386 1.00 92.06 82 ALA A CA 1
ATOM 603 C C . ALA A 1 82 ? -15.059 5.070 18.399 1.00 92.06 82 ALA A C 1
ATOM 605 O O . ALA A 1 82 ? -15.984 5.691 18.916 1.00 92.06 82 ALA A O 1
ATOM 606 N N . SER A 1 83 ? -15.235 3.852 17.874 1.00 90.19 83 SER A N 1
ATOM 607 C CA . SER A 1 83 ? -16.531 3.166 17.779 1.00 90.19 83 SER A CA 1
ATOM 608 C C . SER A 1 83 ? -16.875 2.261 18.973 1.00 90.19 83 SER A C 1
ATOM 610 O O . SER A 1 83 ? -17.766 1.423 18.854 1.00 90.19 83 SER A O 1
ATOM 612 N N . GLY A 1 84 ? -16.193 2.399 20.117 1.00 82.69 84 GLY A N 1
ATOM 613 C CA . GLY A 1 84 ? -16.547 1.685 21.356 1.00 82.69 84 GLY A CA 1
ATOM 614 C C . GLY A 1 84 ? -15.636 0.519 21.753 1.00 82.69 84 GLY A C 1
ATOM 615 O O . GLY 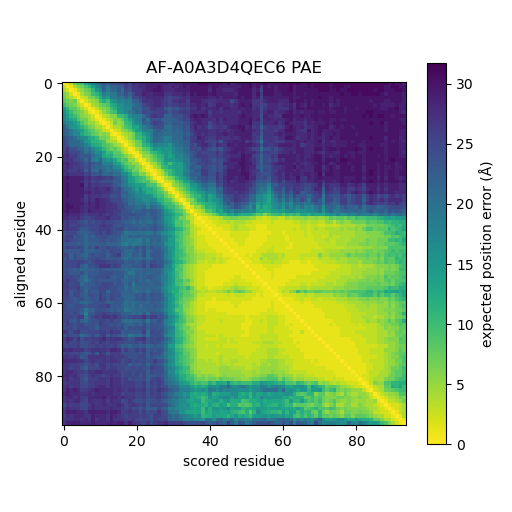A 1 84 ? -15.949 -0.186 22.710 1.00 82.69 84 GLY A O 1
ATOM 616 N N . GLY A 1 85 ? -14.496 0.332 21.081 1.00 79.62 85 GLY A N 1
ATOM 617 C CA . GLY A 1 85 ? -13.436 -0.586 21.508 1.00 79.62 85 GLY A CA 1
ATOM 618 C C . GLY A 1 85 ? -12.965 -1.552 20.420 1.00 79.62 85 GLY A C 1
ATOM 619 O O . GLY A 1 85 ? -13.671 -1.859 19.464 1.00 79.62 85 GLY A O 1
ATOM 620 N N . VAL A 1 86 ? -11.738 -2.054 20.575 1.00 82.88 86 VAL A N 1
ATOM 621 C CA . VAL A 1 86 ? -11.127 -3.026 19.654 1.00 82.88 86 VAL A CA 1
ATOM 622 C C . VAL A 1 86 ? -11.601 -4.439 20.004 1.00 82.88 86 VAL A C 1
ATOM 624 O O . VAL A 1 86 ? -11.420 -4.883 21.140 1.00 82.88 86 VAL A O 1
ATOM 627 N N . ASN A 1 87 ? -12.183 -5.150 19.033 1.00 80.94 87 ASN A N 1
ATOM 628 C CA . ASN A 1 87 ? -12.593 -6.548 19.193 1.00 80.94 87 ASN A CA 1
ATOM 629 C C . ASN A 1 87 ? -11.360 -7.441 19.433 1.00 80.94 87 ASN A C 1
ATOM 631 O O . ASN A 1 87 ? -10.343 -7.289 18.755 1.00 80.94 87 ASN A O 1
ATOM 635 N N . ARG A 1 88 ? -11.431 -8.351 20.411 1.00 85.88 88 ARG A N 1
ATOM 636 C CA . ARG A 1 88 ? -10.315 -9.221 20.808 1.00 85.88 88 ARG A CA 1
ATOM 637 C C . ARG A 1 88 ? -10.664 -10.670 20.512 1.00 85.88 88 ARG A C 1
ATOM 639 O O . ARG A 1 88 ? -11.715 -11.151 20.925 1.00 85.88 88 ARG A O 1
ATOM 646 N N . GLN A 1 89 ? -9.747 -11.367 19.855 1.00 86.06 89 GLN A N 1
ATOM 647 C CA . GLN A 1 89 ? -9.845 -12.800 19.621 1.00 86.06 89 GLN A CA 1
ATOM 648 C C . GLN A 1 89 ? -8.990 -13.540 20.654 1.00 86.06 89 GLN A C 1
ATOM 650 O O . GLN A 1 89 ? -7.794 -13.275 20.768 1.00 86.06 89 GLN A O 1
ATOM 655 N N . MET A 1 90 ? -9.598 -14.463 21.404 1.00 90.00 90 MET A N 1
ATOM 656 C CA . MET A 1 90 ? -8.847 -15.405 22.239 1.00 90.00 90 MET A CA 1
ATOM 657 C C . MET A 1 90 ? -8.031 -16.333 21.336 1.00 90.00 90 MET A C 1
ATOM 659 O O . MET A 1 90 ? -8.572 -16.888 20.376 1.00 90.00 90 MET A O 1
ATOM 663 N N . LEU A 1 91 ? -6.741 -16.502 21.633 1.00 86.75 91 LEU A N 1
ATOM 664 C CA . LEU A 1 91 ? -5.914 -17.480 20.932 1.00 86.75 91 LEU A CA 1
ATOM 665 C C . LEU A 1 91 ? -6.343 -18.898 21.328 1.00 86.75 91 LEU A C 1
ATOM 667 O O . LEU A 1 91 ? -6.699 -19.152 22.477 1.00 86.75 91 LEU A O 1
ATOM 671 N N . LEU A 1 92 ? -6.296 -19.821 20.364 1.00 89.75 92 LEU A N 1
ATOM 672 C CA . LEU A 1 92 ? -6.642 -21.228 20.588 1.00 89.75 92 LEU A CA 1
ATOM 673 C C . LEU A 1 92 ? -5.619 -21.937 21.491 1.00 89.75 92 LEU A C 1
ATOM 675 O O . LEU A 1 92 ? -5.969 -22.868 22.210 1.00 89.75 92 LEU A O 1
ATOM 679 N N . ILE A 1 93 ? -4.365 -21.486 21.451 1.00 86.38 93 ILE A N 1
ATOM 680 C CA . ILE A 1 93 ? -3.264 -21.944 22.300 1.00 86.38 93 ILE A CA 1
ATOM 681 C C . ILE A 1 93 ? -2.540 -20.683 22.801 1.00 86.38 93 ILE A C 1
ATOM 683 O O . ILE A 1 93 ? -2.269 -19.817 21.963 1.00 86.38 93 ILE A O 1
ATOM 687 N N . PRO A 1 94 ? -2.280 -20.540 24.115 1.00 70.00 94 PRO A N 1
ATOM 688 C CA . PRO A 1 94 ? -1.602 -19.370 24.671 1.00 70.00 94 PRO A CA 1
ATOM 689 C C . PRO A 1 94 ? -0.110 -19.317 24.332 1.00 70.00 94 PRO A C 1
ATOM 691 O O . PRO A 1 94 ? 0.526 -20.396 24.290 1.00 70.00 94 PRO A O 1
#

Radius of gyration: 23.52 Å; Cα contacts (8 Å, |Δi|>4): 60; chains: 1; bounding box: 61×29×60 Å

Mean predicted aligned error: 15.95 Å

Sequence (94 aa):
SGLSDHYAPLPDLDRAPSAPMTMDPDGGVAAEQSTAEYPLGVARAQVHATYVIAQTADGLVIVDQHAAHERLTQEKIKTAMASGGVNRQMLLIP

Nearest PDB structures (foldseek):
  6u8t-assembly1_A  TM=2.475E-01  e=1.101E+00  Pasteurella multocida subsp. multocida str. Pm70
  6u8t-assembly1_B  TM=2.464E-01  e=1.101E+00  Pasteurella multocida subsp. multocida str. Pm70

pLDDT: mean 77.88, std 19.43, range [44.91, 98.12]

Solvent-accessible surface area (backbone atoms only — not comparable to full-atom values): 6388 Å² total; per-residue (Å²): 141,85,90,83,87,83,81,77,82,74,85,68,81,87,57,74,84,78,71,84,77,79,75,56,97,78,75,63,72,82,68,81,73,56,57,86,82,36,86,68,30,50,78,76,50,72,47,93,92,45,34,41,35,15,45,42,93,90,49,76,42,79,40,54,49,64,64,52,48,52,52,52,51,51,51,52,50,53,52,29,53,74,72,79,48,72,89,79,81,83,68,97,69,134

Secondary structure (DSSP, 8-state):
-----S--PPTTTTS---------TT--------GGG-TT-EEEEEETTTEEEEE-SSSEEEEEHHHHHHHHHHHHHHHHHHTT----PPPS--